Protein AF-A0A2E2B0X5-F1 (afdb_monomer)

Solvent-accessible surface area (backbone atoms only — not comparable to full-atom values): 6897 Å² total; per-residue (Å²): 134,86,51,68,69,58,53,52,48,48,40,35,38,74,40,63,69,38,88,65,91,70,84,70,91,40,67,89,78,66,58,80,95,70,54,74,64,35,53,49,54,32,50,53,52,49,52,53,55,52,51,63,68,53,45,60,62,56,49,50,54,47,59,76,74,38,54,71,58,59,53,27,50,52,31,57,57,45,64,73,58,79,62,97,44,72,65,61,39,52,52,44,48,53,50,27,52,53,52,31,51,74,63,73,24,64,70,50,33,54,51,40,27,61,76,70,72,102

Structure (mmCIF, N/CA/C/O backbone):
data_AF-A0A2E2B0X5-F1
#
_entry.id   AF-A0A2E2B0X5-F1
#
loop_
_atom_site.group_PDB
_atom_site.id
_atom_site.type_symbol
_atom_site.label_atom_id
_atom_site.label_alt_id
_atom_site.label_comp_id
_atom_site.label_asym_id
_atom_site.label_entity_id
_atom_site.label_seq_id
_atom_site.pdbx_PDB_ins_code
_atom_site.Cartn_x
_atom_site.Cartn_y
_atom_site.Cartn_z
_atom_site.occupancy
_atom_site.B_iso_or_equiv
_atom_site.auth_seq_id
_atom_site.auth_comp_id
_atom_site.auth_asym_id
_atom_site.auth_atom_id
_atom_site.pdbx_PDB_model_num
ATOM 1 N N . MET A 1 1 ? -10.536 -10.521 -9.326 1.00 47.81 1 MET A N 1
ATOM 2 C CA . MET A 1 1 ? -9.166 -10.517 -8.763 1.00 47.81 1 MET A CA 1
ATOM 3 C C . MET A 1 1 ? -8.210 -9.845 -9.736 1.00 47.81 1 MET A C 1
ATOM 5 O O . MET A 1 1 ? -8.231 -10.188 -10.911 1.00 47.81 1 MET A O 1
ATOM 9 N N . LYS A 1 2 ? -7.386 -8.888 -9.288 1.00 60.44 2 LYS A N 1
ATOM 10 C CA . LYS A 1 2 ? -6.256 -8.416 -10.104 1.00 60.44 2 LYS A CA 1
ATOM 11 C C . LYS A 1 2 ? -5.161 -9.474 -10.026 1.00 60.44 2 LYS A C 1
ATOM 13 O O . LYS A 1 2 ? -4.678 -9.763 -8.939 1.00 60.44 2 LYS A O 1
ATOM 18 N N . THR A 1 3 ? -4.790 -10.066 -11.155 1.00 83.19 3 THR A N 1
ATOM 19 C CA . THR A 1 3 ? -3.675 -11.019 -11.208 1.00 83.19 3 THR A CA 1
ATOM 20 C C . THR A 1 3 ? -2.384 -10.315 -10.790 1.00 83.19 3 THR A C 1
ATOM 22 O O . THR A 1 3 ? -2.177 -9.161 -11.168 1.00 83.19 3 THR A O 1
ATOM 25 N N . ILE A 1 4 ? -1.497 -11.006 -10.068 1.00 87.81 4 ILE A N 1
ATOM 26 C CA . ILE A 1 4 ? -0.174 -10.500 -9.649 1.00 87.81 4 ILE A CA 1
ATOM 27 C C . ILE A 1 4 ? 0.546 -9.795 -10.814 1.00 87.81 4 ILE A C 1
ATOM 29 O O . ILE A 1 4 ? 0.998 -8.660 -10.681 1.00 87.81 4 ILE A O 1
ATOM 33 N N . ASN A 1 5 ? 0.521 -10.397 -12.006 1.00 90.12 5 ASN A N 1
ATOM 34 C CA . ASN A 1 5 ? 1.108 -9.828 -13.223 1.00 90.12 5 ASN A CA 1
ATOM 35 C C . ASN A 1 5 ? 0.559 -8.442 -13.596 1.00 90.12 5 ASN A C 1
ATOM 37 O O . ASN A 1 5 ? 1.313 -7.596 -14.074 1.00 90.12 5 ASN A O 1
ATOM 41 N N . ALA A 1 6 ? -0.735 -8.187 -13.390 1.00 91.50 6 ALA A N 1
ATOM 42 C CA . ALA A 1 6 ? -1.348 -6.894 -13.686 1.00 91.50 6 ALA A CA 1
ATOM 43 C C . ALA A 1 6 ? -0.897 -5.815 -12.691 1.00 91.50 6 ALA A C 1
ATOM 45 O O . ALA A 1 6 ? -0.678 -4.671 -13.088 1.00 91.50 6 ALA A O 1
ATOM 46 N N . ILE A 1 7 ? -0.726 -6.183 -11.416 1.00 93.12 7 ILE A N 1
ATOM 47 C CA . ILE A 1 7 ? -0.221 -5.289 -10.367 1.00 93.12 7 ILE A CA 1
ATOM 48 C C . ILE A 1 7 ? 1.237 -4.930 -10.650 1.00 93.12 7 ILE A C 1
ATOM 50 O O . ILE A 1 7 ? 1.558 -3.750 -10.769 1.00 93.12 7 ILE A O 1
ATOM 54 N N . ILE A 1 8 ? 2.095 -5.934 -10.849 1.00 94.38 8 ILE A N 1
ATOM 55 C CA . ILE A 1 8 ? 3.522 -5.718 -11.116 1.00 94.38 8 ILE A CA 1
ATOM 56 C C . ILE A 1 8 ? 3.708 -4.917 -12.413 1.00 94.38 8 ILE A C 1
ATOM 58 O O . ILE A 1 8 ? 4.471 -3.956 -12.440 1.00 94.38 8 ILE A O 1
ATOM 62 N N . SER A 1 9 ? 2.945 -5.224 -13.470 1.00 95.19 9 SER A N 1
ATOM 63 C CA . SER A 1 9 ? 2.995 -4.449 -14.722 1.00 95.19 9 SER A CA 1
ATOM 64 C C . SER A 1 9 ? 2.571 -2.993 -14.532 1.00 95.19 9 SER A C 1
ATOM 66 O O . SER A 1 9 ? 3.090 -2.109 -15.209 1.00 95.19 9 SER A O 1
ATOM 68 N N . LYS A 1 10 ? 1.613 -2.722 -13.638 1.00 95.81 10 LYS A N 1
ATOM 69 C CA . LYS A 1 10 ? 1.198 -1.355 -13.318 1.00 95.81 10 LYS A CA 1
ATOM 70 C C . LYS A 1 10 ? 2.309 -0.612 -12.572 1.00 95.81 10 LYS A C 1
ATOM 72 O O . LYS A 1 10 ? 2.622 0.511 -12.952 1.00 95.81 10 LYS A O 1
ATOM 77 N N . ILE A 1 11 ? 2.926 -1.247 -11.577 1.00 96.56 11 ILE A N 1
ATOM 78 C CA . ILE A 1 11 ? 4.031 -0.666 -10.800 1.00 96.56 11 ILE A CA 1
ATOM 79 C C . ILE A 1 11 ? 5.218 -0.349 -11.712 1.00 96.56 11 ILE A C 1
ATOM 81 O O . ILE A 1 11 ? 5.703 0.777 -11.704 1.00 96.56 11 ILE A O 1
ATOM 85 N N . ALA A 1 12 ? 5.620 -1.292 -12.568 1.00 96.38 12 ALA A N 1
ATOM 86 C CA . ALA A 1 12 ? 6.711 -1.089 -13.519 1.00 96.38 12 ALA A CA 1
ATOM 87 C C . ALA A 1 12 ? 6.457 0.102 -14.460 1.00 96.38 12 ALA A C 1
ATOM 89 O O . ALA A 1 12 ? 7.360 0.894 -14.715 1.00 96.38 12 ALA A O 1
ATOM 90 N N . LYS A 1 13 ? 5.213 0.282 -14.923 1.00 96.56 13 LYS A N 1
ATOM 91 C CA . LYS A 1 13 ? 4.832 1.441 -15.743 1.00 96.56 13 LYS A CA 1
ATOM 92 C C . LYS A 1 13 ? 4.896 2.761 -14.982 1.00 96.56 13 LYS A C 1
ATOM 94 O O . LYS A 1 13 ? 5.298 3.763 -15.562 1.00 96.56 13 LYS A O 1
ATOM 99 N N . GLN A 1 14 ? 4.433 2.774 -13.734 1.00 96.69 14 GLN A N 1
ATOM 100 C CA . GLN A 1 14 ? 4.286 3.999 -12.947 1.00 96.69 14 GLN A CA 1
ATOM 101 C C . GLN A 1 14 ? 5.601 4.479 -12.337 1.00 96.69 14 GLN A C 1
ATOM 103 O O . GLN A 1 14 ? 5.845 5.678 -12.347 1.00 96.69 14 GLN A O 1
ATOM 108 N N . HIS A 1 15 ? 6.412 3.557 -11.816 1.00 97.12 15 HIS A N 1
ATOM 109 C CA . HIS A 1 15 ? 7.607 3.884 -11.036 1.00 97.12 15 HIS A CA 1
ATOM 110 C C . HIS A 1 15 ? 8.908 3.691 -11.812 1.00 97.12 15 HIS A C 1
ATOM 112 O O . HIS A 1 15 ? 9.869 4.386 -11.535 1.00 97.12 15 HIS A O 1
ATOM 118 N N . LEU A 1 16 ? 8.951 2.761 -12.774 1.00 96.31 16 LEU A N 1
ATOM 119 C CA . LEU A 1 16 ? 10.174 2.440 -13.528 1.00 96.31 16 LEU A CA 1
ATOM 120 C C . LEU A 1 16 ? 10.101 2.901 -14.992 1.00 96.31 16 LEU A C 1
ATOM 122 O O . LEU A 1 16 ? 11.034 2.684 -15.758 1.00 96.31 16 LEU A O 1
ATOM 126 N N . HIS A 1 17 ? 8.966 3.468 -15.415 1.00 94.25 17 HIS A N 1
ATOM 127 C CA . HIS A 1 17 ? 8.684 3.858 -16.802 1.00 94.25 17 HIS A CA 1
ATOM 128 C C . HIS A 1 17 ? 8.823 2.715 -17.835 1.00 94.25 17 HIS A C 1
ATOM 130 O O . HIS A 1 17 ? 8.973 2.948 -19.036 1.00 94.25 17 HIS A O 1
ATOM 136 N N . ILE A 1 18 ? 8.692 1.458 -17.392 1.00 95.62 18 ILE A N 1
ATOM 137 C CA . ILE A 1 18 ? 8.782 0.264 -18.241 1.00 95.62 18 ILE A CA 1
ATOM 138 C C . ILE A 1 18 ? 7.383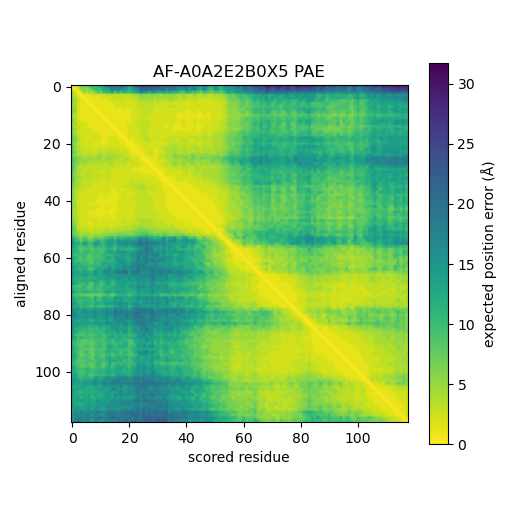 -0.115 -18.736 1.00 95.62 18 ILE A C 1
ATOM 140 O O . ILE A 1 18 ? 6.516 -0.535 -17.969 1.00 95.62 18 ILE A O 1
ATOM 144 N N . GLN A 1 19 ? 7.142 -0.003 -20.047 1.00 92.69 19 GLN A N 1
ATOM 145 C CA . GLN A 1 19 ? 5.823 -0.296 -20.627 1.00 92.69 19 GLN A CA 1
ATOM 146 C C . GLN A 1 19 ? 5.419 -1.772 -20.542 1.00 92.69 19 GLN A C 1
ATOM 148 O O . GLN A 1 19 ? 4.224 -2.084 -20.490 1.00 92.69 19 GLN A O 1
ATOM 153 N N . THR A 1 20 ? 6.379 -2.692 -20.585 1.00 93.75 20 THR A N 1
ATOM 154 C CA . THR A 1 20 ? 6.109 -4.127 -20.555 1.00 93.75 20 THR A CA 1
ATOM 155 C C . THR A 1 20 ? 7.257 -4.881 -19.907 1.00 93.75 20 THR A C 1
ATOM 157 O O . THR A 1 20 ? 8.412 -4.570 -20.148 1.00 93.75 20 THR A O 1
ATOM 160 N N . LEU A 1 21 ? 6.922 -5.897 -19.114 1.00 93.81 21 LEU A N 1
ATOM 161 C CA . LEU A 1 21 ? 7.886 -6.818 -18.506 1.00 93.81 21 LEU A CA 1
ATOM 162 C C . LEU A 1 21 ? 8.099 -8.083 -19.354 1.00 93.81 21 LEU A C 1
ATOM 164 O O . LEU A 1 21 ? 8.696 -9.052 -18.896 1.00 93.81 21 LEU A O 1
ATOM 168 N N . LYS A 1 22 ? 7.561 -8.115 -20.579 1.00 94.12 22 LYS A N 1
ATOM 169 C CA . LYS A 1 22 ? 7.808 -9.203 -21.528 1.00 94.12 22 LYS A CA 1
ATOM 170 C C . LYS A 1 22 ? 9.123 -8.948 -22.257 1.00 94.12 22 LYS A C 1
ATOM 172 O O . LYS A 1 22 ? 9.278 -7.877 -22.832 1.00 94.12 22 LYS A O 1
ATOM 177 N N . THR A 1 23 ? 9.989 -9.955 -22.324 1.00 94.12 23 THR A N 1
ATOM 178 C CA . THR A 1 23 ? 11.236 -9.901 -23.100 1.00 94.12 23 THR A CA 1
ATOM 179 C C . THR A 1 23 ? 10.957 -9.755 -24.595 1.00 94.12 23 THR A C 1
ATOM 181 O O . THR A 1 23 ? 10.143 -10.490 -25.163 1.00 94.12 23 THR A O 1
ATOM 184 N N . ARG A 1 24 ? 11.655 -8.828 -25.250 1.00 94.94 24 ARG A N 1
ATOM 185 C CA . ARG A 1 24 ? 11.499 -8.490 -26.674 1.00 94.94 24 ARG A CA 1
ATOM 186 C C . ARG A 1 24 ? 12.718 -8.866 -27.516 1.00 94.94 24 ARG A C 1
ATOM 188 O O . ARG A 1 24 ? 12.664 -8.697 -28.733 1.00 94.94 24 ARG A O 1
ATOM 195 N N . LYS A 1 25 ? 13.761 -9.415 -26.886 1.00 94.19 25 LYS A N 1
ATOM 196 C CA . LYS A 1 25 ? 15.037 -9.832 -27.484 1.00 94.19 25 LYS A CA 1
ATOM 197 C C . LYS A 1 25 ? 15.718 -8.693 -28.246 1.00 94.19 25 LYS A C 1
ATOM 199 O O . LYS A 1 25 ? 16.237 -8.898 -29.342 1.00 94.19 25 LYS A O 1
ATOM 204 N N . ARG A 1 26 ? 15.652 -7.480 -27.698 1.00 93.06 26 ARG A N 1
ATOM 205 C CA . ARG A 1 26 ? 16.304 -6.291 -28.255 1.00 93.06 26 ARG A CA 1
ATOM 206 C C . ARG A 1 26 ? 16.821 -5.435 -27.120 1.00 93.06 26 ARG A C 1
ATOM 208 O O . ARG A 1 26 ? 16.022 -4.966 -26.316 1.00 93.06 26 ARG A O 1
ATOM 215 N N . ASP A 1 27 ? 18.122 -5.170 -27.123 1.00 89.25 27 ASP A N 1
ATOM 216 C CA . ASP A 1 27 ? 18.779 -4.523 -25.991 1.00 89.25 27 ASP A CA 1
ATOM 217 C C . ASP A 1 27 ? 18.122 -3.189 -25.611 1.00 89.25 27 ASP A C 1
ATOM 219 O O . ASP A 1 27 ? 17.757 -2.977 -24.461 1.00 89.25 27 ASP A O 1
ATOM 223 N N . CYS A 1 28 ? 17.844 -2.330 -26.595 1.00 90.38 28 CYS A N 1
ATOM 224 C CA . CYS A 1 28 ? 17.204 -1.029 -26.373 1.00 90.38 28 CYS A CA 1
ATOM 225 C C . CYS A 1 28 ? 15.761 -1.090 -25.836 1.00 90.38 28 CYS A C 1
ATOM 227 O O . CYS A 1 28 ? 15.191 -0.053 -25.506 1.00 90.38 28 CYS A O 1
ATOM 229 N N . LEU A 1 29 ? 15.144 -2.273 -25.803 1.00 90.00 29 LEU A N 1
ATOM 230 C CA . LEU A 1 29 ? 13.786 -2.487 -25.301 1.00 90.00 29 LEU A CA 1
ATOM 231 C C . LEU A 1 29 ? 13.736 -3.326 -24.026 1.00 90.00 29 LEU A C 1
ATOM 233 O O . LEU A 1 29 ? 12.696 -3.318 -23.375 1.00 90.00 29 LEU A O 1
ATOM 237 N N . ASP A 1 30 ? 14.797 -4.077 -23.733 1.00 92.19 30 ASP A N 1
ATOM 238 C CA . ASP A 1 30 ? 14.872 -4.995 -22.595 1.00 92.19 30 ASP A CA 1
ATOM 239 C C . ASP A 1 30 ? 15.806 -4.481 -21.486 1.00 92.19 30 ASP A C 1
ATOM 241 O O . ASP A 1 30 ? 15.663 -4.891 -20.335 1.00 92.19 30 ASP A O 1
ATOM 245 N N . PHE A 1 31 ? 16.724 -3.559 -21.798 1.00 93.06 31 PHE A N 1
ATOM 246 C CA . PHE A 1 31 ? 17.568 -2.885 -20.814 1.00 93.06 31 PHE A CA 1
ATOM 247 C C . PHE A 1 31 ? 17.084 -1.456 -20.578 1.00 93.06 31 PHE A C 1
ATOM 249 O O . PHE A 1 31 ? 16.893 -0.675 -21.511 1.00 93.06 31 PHE A O 1
ATOM 256 N N . HIS A 1 32 ? 16.913 -1.110 -19.305 1.00 92.31 32 HIS A N 1
ATOM 257 C CA . HIS A 1 32 ? 16.453 0.200 -18.862 1.00 92.31 32 HIS A CA 1
ATOM 258 C C . HIS A 1 32 ? 17.441 0.773 -17.848 1.00 92.31 32 HIS A C 1
ATOM 260 O O . HIS A 1 32 ? 17.802 0.101 -16.883 1.00 92.31 32 HIS A O 1
ATOM 266 N N . ASN A 1 33 ? 17.845 2.027 -18.051 1.00 95.50 33 ASN A N 1
ATOM 267 C CA . ASN A 1 33 ? 18.541 2.795 -17.026 1.00 95.50 33 ASN A CA 1
ATOM 268 C C . ASN A 1 33 ? 17.487 3.383 -16.094 1.00 95.50 33 ASN A C 1
ATOM 270 O O . ASN A 1 33 ? 16.662 4.182 -16.531 1.00 95.50 33 ASN A O 1
ATOM 274 N N . VAL A 1 34 ? 17.517 2.961 -14.836 1.00 95.56 34 VAL A N 1
ATOM 275 C CA . VAL A 1 34 ? 16.544 3.348 -13.815 1.00 95.56 34 VAL A CA 1
ATOM 276 C C . VAL A 1 34 ? 17.305 3.925 -12.635 1.00 95.56 34 VAL A C 1
ATOM 278 O O . VAL A 1 34 ? 18.360 3.409 -12.256 1.00 95.56 34 VAL A O 1
ATOM 281 N N . ALA A 1 35 ? 16.789 5.000 -12.058 1.00 97.00 35 ALA A N 1
ATOM 282 C CA . ALA A 1 35 ? 17.402 5.580 -10.885 1.00 97.00 35 ALA A CA 1
ATOM 283 C C . ALA A 1 35 ? 17.157 4.719 -9.637 1.00 97.00 35 ALA A C 1
ATOM 285 O O . ALA A 1 35 ? 16.125 4.070 -9.480 1.00 97.00 35 ALA A O 1
ATOM 286 N N . VAL A 1 36 ? 18.097 4.740 -8.691 1.00 96.50 36 VAL A N 1
ATOM 287 C CA . VAL A 1 36 ? 17.994 3.925 -7.466 1.00 96.50 36 VAL A CA 1
ATOM 288 C C . VAL A 1 36 ? 16.774 4.281 -6.606 1.00 96.50 36 VAL A C 1
ATOM 290 O O . VAL A 1 36 ? 16.225 3.407 -5.940 1.00 96.50 36 VAL A O 1
ATOM 293 N N . TRP A 1 37 ? 16.313 5.535 -6.646 1.00 96.81 37 TRP A N 1
ATOM 294 C CA . TRP A 1 37 ? 15.102 5.963 -5.939 1.00 96.81 37 TRP A CA 1
ATOM 295 C C . TRP A 1 37 ? 13.822 5.440 -6.601 1.00 96.81 37 TRP A C 1
ATOM 297 O O . TRP A 1 37 ? 12.928 4.995 -5.894 1.00 96.81 37 TRP A O 1
ATOM 307 N N . GLU A 1 38 ? 13.759 5.383 -7.936 1.00 96.88 38 GLU A N 1
ATOM 308 C CA . GLU A 1 38 ? 12.635 4.781 -8.673 1.00 96.88 38 GLU A CA 1
ATOM 309 C C . GLU A 1 38 ? 12.488 3.289 -8.346 1.00 96.88 38 GLU A C 1
ATOM 311 O O . GLU A 1 38 ? 11.377 2.780 -8.178 1.00 96.88 38 GLU A O 1
ATOM 316 N N . VAL A 1 39 ? 13.618 2.586 -8.199 1.00 96.88 39 VAL A N 1
ATOM 317 C CA . VAL A 1 39 ? 13.637 1.195 -7.725 1.00 96.88 39 VAL A CA 1
ATOM 318 C C . VAL A 1 39 ? 13.087 1.104 -6.301 1.00 96.88 39 VAL A C 1
ATOM 320 O O . VAL A 1 39 ? 12.255 0.238 -6.034 1.00 96.88 39 VAL A O 1
ATOM 323 N N . GLY A 1 40 ? 13.508 2.001 -5.405 1.00 96.94 40 GLY A N 1
ATOM 324 C CA . GLY A 1 40 ? 12.975 2.089 -4.043 1.00 96.94 40 GLY A CA 1
ATOM 325 C C . GLY A 1 40 ? 11.454 2.263 -4.021 1.00 96.94 40 GLY A C 1
ATOM 326 O O . GLY A 1 40 ? 10.753 1.456 -3.408 1.00 96.94 40 GLY A O 1
ATOM 327 N N . ASP A 1 41 ? 10.941 3.240 -4.769 1.00 96.12 41 ASP A N 1
ATOM 328 C CA . ASP A 1 41 ? 9.508 3.533 -4.861 1.00 96.12 41 ASP A CA 1
ATOM 329 C C . ASP A 1 41 ? 8.715 2.349 -5.437 1.00 96.12 41 ASP A C 1
ATOM 331 O O . ASP A 1 41 ? 7.636 2.006 -4.946 1.00 96.12 41 ASP A O 1
ATOM 335 N N . ALA A 1 42 ? 9.248 1.684 -6.468 1.00 96.94 42 ALA A N 1
ATOM 336 C CA . ALA A 1 42 ? 8.617 0.510 -7.062 1.00 96.94 42 ALA A CA 1
ATOM 337 C C . ALA A 1 42 ? 8.550 -0.673 -6.086 1.00 96.94 42 ALA A C 1
ATOM 339 O O . ALA A 1 42 ? 7.533 -1.372 -6.036 1.00 96.94 42 ALA A O 1
ATOM 340 N N . LEU A 1 43 ? 9.614 -0.903 -5.310 1.00 96.69 43 LEU A N 1
ATOM 341 C CA . LEU A 1 43 ? 9.661 -1.958 -4.298 1.00 96.69 43 LEU A CA 1
ATOM 342 C C . LEU A 1 43 ? 8.693 -1.672 -3.147 1.00 96.69 43 LEU A C 1
ATOM 344 O O . LEU A 1 43 ? 7.952 -2.569 -2.741 1.00 96.69 43 LEU A O 1
ATOM 348 N N . GLU A 1 44 ? 8.629 -0.428 -2.671 1.00 94.06 44 GLU A N 1
ATOM 349 C CA . GLU A 1 44 ? 7.660 -0.023 -1.652 1.00 94.06 44 GLU A CA 1
ATOM 350 C C . GLU A 1 44 ? 6.219 -0.203 -2.157 1.00 94.06 44 GLU A C 1
ATOM 352 O O . GLU A 1 44 ? 5.371 -0.777 -1.465 1.00 94.06 44 GLU A O 1
ATOM 357 N N . ALA A 1 45 ? 5.937 0.218 -3.394 1.00 93.75 45 ALA A N 1
ATOM 358 C CA . ALA A 1 45 ? 4.631 0.033 -4.018 1.00 93.75 45 ALA A CA 1
ATOM 359 C C . ALA A 1 45 ? 4.264 -1.453 -4.167 1.00 93.75 45 ALA A C 1
ATOM 361 O O . ALA A 1 45 ? 3.113 -1.830 -3.924 1.00 93.75 45 ALA A O 1
ATOM 362 N N . ALA A 1 46 ? 5.226 -2.308 -4.528 1.00 93.75 46 ALA A N 1
ATOM 363 C CA . ALA A 1 46 ? 5.025 -3.751 -4.636 1.00 93.75 46 ALA A CA 1
ATOM 364 C C . ALA A 1 46 ? 4.722 -4.389 -3.278 1.00 93.75 46 ALA A C 1
ATOM 366 O O . ALA A 1 46 ? 3.770 -5.166 -3.174 1.00 93.75 46 ALA A O 1
ATOM 367 N N . TYR A 1 47 ? 5.467 -4.015 -2.237 1.00 91.25 47 TYR A N 1
ATOM 368 C CA . TYR A 1 47 ? 5.241 -4.492 -0.876 1.00 91.25 47 TYR A CA 1
ATOM 369 C C . TYR A 1 47 ? 3.841 -4.118 -0.374 1.00 91.25 47 TYR A C 1
ATOM 371 O O . TYR A 1 47 ? 3.078 -4.989 0.046 1.00 91.25 47 TYR A O 1
ATOM 379 N N . ARG A 1 48 ? 3.445 -2.846 -0.517 1.00 87.88 48 ARG A N 1
ATOM 380 C CA . ARG A 1 48 ? 2.104 -2.371 -0.133 1.00 87.88 48 ARG A CA 1
ATOM 381 C C . ARG A 1 48 ? 0.989 -3.059 -0.920 1.00 87.88 48 ARG A C 1
ATOM 383 O O . ARG A 1 48 ? -0.039 -3.417 -0.349 1.00 87.88 48 ARG A O 1
ATOM 390 N N . ALA A 1 49 ? 1.177 -3.269 -2.223 1.00 88.56 49 ALA A N 1
ATOM 391 C CA . ALA A 1 49 ? 0.200 -3.985 -3.041 1.00 88.56 49 ALA A CA 1
ATOM 392 C C . ALA A 1 49 ? 0.073 -5.464 -2.633 1.00 88.56 49 ALA A C 1
ATOM 394 O O . ALA A 1 49 ? -1.031 -6.007 -2.650 1.00 88.56 49 ALA A O 1
ATOM 395 N N . GLY A 1 50 ? 1.184 -6.093 -2.236 1.00 86.25 50 GLY A N 1
ATOM 396 C CA . GLY A 1 50 ? 1.204 -7.435 -1.658 1.00 86.25 50 GLY A CA 1
ATOM 397 C C . GLY A 1 50 ? 0.433 -7.502 -0.341 1.00 86.25 50 GLY A C 1
ATOM 398 O O . GLY A 1 50 ? -0.463 -8.334 -0.207 1.00 86.25 50 GLY A O 1
ATOM 399 N N . GLN A 1 51 ? 0.692 -6.579 0.588 1.00 81.81 51 GLN A N 1
ATOM 400 C CA . GLN A 1 51 ? -0.055 -6.491 1.847 1.00 81.81 51 GLN A CA 1
ATOM 401 C C . GLN A 1 51 ? -1.562 -6.359 1.604 1.00 81.81 51 GLN A C 1
ATOM 403 O O . GLN A 1 51 ? -2.332 -7.164 2.124 1.00 81.81 51 GLN A O 1
ATOM 408 N N . ALA A 1 52 ? -1.969 -5.422 0.739 1.00 77.75 52 ALA A N 1
ATOM 409 C CA . ALA A 1 52 ? -3.369 -5.190 0.383 1.00 77.75 52 ALA A CA 1
ATOM 410 C C . ALA A 1 52 ? -4.058 -6.400 -0.265 1.00 77.75 52 ALA A C 1
ATOM 412 O O . ALA A 1 52 ? -5.281 -6.499 -0.240 1.00 77.75 52 ALA A O 1
ATOM 413 N N . SER A 1 53 ? -3.297 -7.322 -0.860 1.00 76.75 53 SER A N 1
ATOM 414 C CA . SER A 1 53 ? -3.852 -8.563 -1.408 1.00 76.75 53 SER A CA 1
ATOM 415 C C . SER A 1 53 ? -4.134 -9.626 -0.341 1.00 76.75 53 SER A C 1
ATOM 417 O O . SER A 1 53 ? -5.017 -10.452 -0.549 1.00 76.75 53 SER A O 1
ATOM 419 N N . ASN A 1 54 ? -3.437 -9.574 0.801 1.00 71.62 54 ASN A N 1
ATOM 420 C CA . ASN A 1 54 ? -3.604 -10.500 1.926 1.00 71.62 54 ASN A CA 1
ATOM 421 C C . ASN A 1 54 ? -4.614 -9.984 2.975 1.00 71.62 54 ASN A C 1
ATOM 423 O O . ASN A 1 54 ? -5.207 -10.751 3.729 1.00 71.62 54 ASN A O 1
ATOM 427 N N . THR A 1 55 ? -4.846 -8.669 3.012 1.00 69.31 55 THR A N 1
ATOM 428 C CA . THR A 1 55 ? -5.763 -8.015 3.963 1.00 69.31 55 THR A CA 1
ATOM 429 C C . THR A 1 55 ? -7.206 -8.509 3.908 1.00 69.31 55 THR A C 1
ATOM 431 O O . THR A 1 55 ? -7.777 -8.680 4.981 1.00 69.31 55 THR A O 1
ATOM 434 N N . PRO A 1 56 ? -7.813 -8.768 2.730 1.00 68.62 56 PRO A N 1
ATOM 435 C CA . PRO A 1 56 ? -9.197 -9.222 2.665 1.00 68.62 56 PRO A CA 1
ATOM 436 C C . PRO A 1 56 ? -9.419 -10.503 3.468 1.00 68.62 56 PRO A C 1
ATOM 438 O O . PRO A 1 56 ? -10.382 -10.579 4.212 1.00 68.62 56 PRO A O 1
ATOM 441 N N . GLN A 1 57 ? -8.480 -11.450 3.403 1.00 74.75 57 GLN A N 1
ATOM 442 C CA . GLN A 1 57 ? -8.589 -12.735 4.092 1.00 74.75 57 GLN A CA 1
ATOM 443 C C . GLN A 1 57 ? -8.422 -12.592 5.612 1.00 74.75 57 GLN A C 1
ATOM 445 O O . GLN A 1 57 ? -9.139 -13.221 6.388 1.00 74.75 57 GLN A O 1
ATOM 450 N N . MET A 1 58 ? -7.504 -11.727 6.054 1.00 78.94 58 MET A N 1
ATOM 451 C CA . MET A 1 58 ? -7.324 -11.430 7.477 1.00 78.94 58 MET A CA 1
ATOM 452 C C . MET A 1 58 ? -8.530 -10.682 8.056 1.00 78.94 58 MET A C 1
ATOM 454 O O . MET A 1 58 ? -8.974 -11.010 9.150 1.00 78.94 58 MET A O 1
ATOM 458 N N . ILE A 1 59 ? -9.078 -9.701 7.334 1.00 79.50 59 ILE A N 1
ATOM 459 C CA . ILE A 1 59 ? -10.248 -8.942 7.789 1.00 79.50 59 ILE A CA 1
ATOM 460 C C . ILE A 1 59 ? -11.509 -9.797 7.776 1.00 79.50 59 ILE A C 1
ATOM 462 O O . ILE A 1 59 ? -12.260 -9.739 8.737 1.00 79.50 59 ILE A O 1
ATOM 466 N N . GLU A 1 60 ? -11.710 -10.621 6.750 1.00 79.06 60 GLU A N 1
ATOM 467 C CA . GLU A 1 60 ? -12.787 -11.614 6.716 1.00 79.06 60 GLU A CA 1
ATOM 468 C C . GLU A 1 60 ? -12.700 -12.535 7.936 1.00 79.06 60 GLU A C 1
ATOM 470 O O . GLU A 1 60 ? -13.646 -12.618 8.709 1.00 79.06 60 GLU A O 1
ATOM 475 N N . THR A 1 61 ? -11.513 -13.081 8.224 1.00 83.00 61 THR A N 1
ATOM 476 C CA . THR A 1 61 ? -11.292 -13.895 9.432 1.00 83.00 61 THR A CA 1
ATOM 477 C C . THR A 1 61 ? -11.606 -13.118 10.718 1.00 83.00 61 THR A C 1
ATOM 479 O O . THR A 1 61 ? -12.176 -13.675 11.653 1.00 83.00 61 THR A O 1
ATOM 482 N N . ILE A 1 62 ? -11.240 -11.837 10.803 1.00 83.00 62 ILE A N 1
ATOM 483 C CA . ILE A 1 62 ? -11.537 -10.989 11.967 1.00 83.00 62 ILE A CA 1
ATOM 484 C C . ILE A 1 62 ? -13.048 -10.775 12.108 1.00 83.00 62 ILE A C 1
ATOM 486 O O . ILE A 1 62 ? -13.572 -10.929 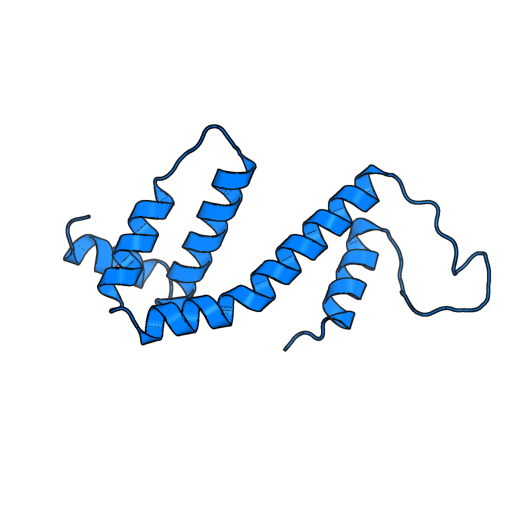13.206 1.00 83.00 62 ILE A O 1
ATOM 490 N N . CYS A 1 63 ? -13.745 -10.449 11.021 1.00 78.69 63 CYS A N 1
ATOM 491 C CA . CYS A 1 63 ? -15.189 -10.226 11.003 1.00 78.69 63 CYS A CA 1
ATOM 492 C C . CYS A 1 63 ? -15.993 -11.510 11.259 1.00 78.69 63 CYS A C 1
ATOM 494 O O . CYS A 1 63 ? -17.055 -11.435 11.866 1.00 78.69 63 CYS A O 1
ATOM 496 N N . ASP A 1 64 ? -15.478 -12.673 10.862 1.00 84.81 64 ASP A N 1
ATOM 497 C CA . ASP A 1 64 ? -16.103 -13.971 11.137 1.00 84.81 64 ASP A CA 1
ATOM 498 C C . ASP A 1 64 ? -15.964 -14.386 12.610 1.00 84.81 64 ASP A C 1
ATOM 500 O O . ASP A 1 64 ? -16.806 -15.114 13.136 1.00 84.81 64 ASP A O 1
ATOM 504 N N . ASN A 1 65 ? -14.904 -13.933 13.290 1.00 88.06 65 ASN A N 1
ATOM 505 C CA . ASN A 1 65 ? -14.594 -14.334 14.668 1.00 88.06 65 ASN A CA 1
ATOM 506 C C . ASN A 1 65 ? -14.910 -13.265 15.728 1.00 88.06 65 ASN A C 1
ATOM 508 O O . ASN A 1 65 ? -14.905 -13.580 16.919 1.00 88.06 65 ASN A O 1
ATOM 512 N N . LEU A 1 66 ? -15.168 -12.015 15.339 1.00 87.44 66 LEU A N 1
ATOM 513 C CA . LEU A 1 66 ? -15.474 -10.906 16.247 1.00 87.44 66 LEU A CA 1
ATOM 514 C C . LEU A 1 66 ? -16.805 -10.248 15.884 1.00 87.44 66 LEU A C 1
ATOM 516 O O . LEU A 1 66 ? -17.172 -10.153 14.717 1.00 87.44 66 LEU A O 1
ATOM 520 N N . SER A 1 67 ? -17.512 -9.720 16.888 1.00 87.75 67 SER A N 1
ATOM 521 C CA . SER A 1 67 ? -18.703 -8.910 16.626 1.00 87.75 67 SER A CA 1
ATOM 522 C C . SER A 1 67 ? -18.334 -7.596 15.914 1.00 87.75 67 SER A C 1
ATOM 524 O O . SER A 1 67 ? -17.23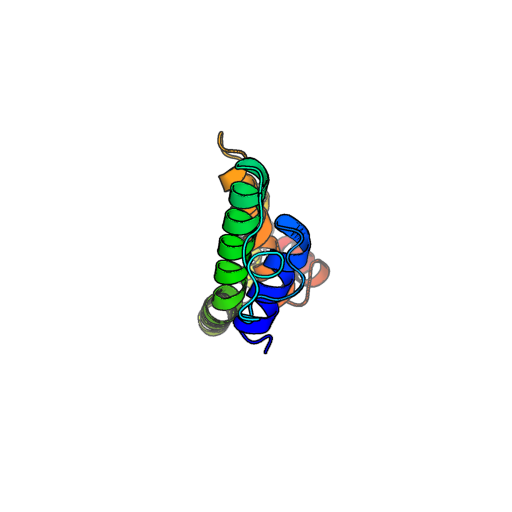7 -7.066 16.133 1.00 87.75 67 SER A O 1
ATOM 526 N N . PRO A 1 68 ? -19.252 -7.012 15.118 1.00 83.19 68 PRO A N 1
ATOM 527 C CA . PRO A 1 68 ? -19.045 -5.703 14.493 1.00 83.19 68 PRO A CA 1
ATOM 528 C C . PRO A 1 68 ? -18.625 -4.621 15.498 1.00 83.19 68 PRO A C 1
ATOM 530 O O . PRO A 1 68 ? -17.754 -3.804 15.203 1.00 83.19 68 PRO A O 1
ATOM 533 N N . ASP A 1 69 ? -19.172 -4.681 16.713 1.00 87.25 69 ASP A N 1
ATOM 534 C CA . ASP A 1 69 ? -18.864 -3.761 17.807 1.00 87.25 69 ASP A CA 1
ATOM 535 C C . ASP A 1 69 ? -17.403 -3.860 18.257 1.00 87.25 69 ASP A C 1
ATOM 537 O O . ASP A 1 69 ? -16.714 -2.848 18.405 1.00 87.25 69 ASP A O 1
ATOM 541 N N . ALA A 1 70 ? -16.894 -5.087 18.418 1.00 86.38 70 ALA A N 1
ATOM 542 C CA . ALA A 1 70 ? -15.503 -5.325 18.788 1.00 86.38 70 ALA A CA 1
ATOM 543 C C . ALA A 1 70 ? -14.541 -4.825 17.700 1.00 86.38 70 ALA A C 1
ATOM 545 O O . ALA A 1 70 ? -13.531 -4.188 18.007 1.00 86.38 70 ALA A O 1
ATOM 546 N N . VAL A 1 71 ? -14.872 -5.050 16.426 1.00 86.81 71 VAL A N 1
ATOM 547 C CA . VAL A 1 71 ? -14.079 -4.547 15.294 1.00 86.81 71 VAL A CA 1
ATOM 548 C C . VAL A 1 71 ? -14.111 -3.014 15.241 1.00 86.81 71 VAL A C 1
ATOM 550 O O . VAL A 1 71 ? -13.068 -2.387 15.043 1.00 86.81 71 VAL A O 1
ATOM 553 N N . GLY A 1 72 ? -15.271 -2.396 15.484 1.00 86.75 72 GLY A N 1
ATOM 554 C CA . GLY A 1 72 ? -15.420 -0.940 15.543 1.00 86.75 72 GLY A CA 1
ATOM 555 C C . GLY A 1 72 ? -14.609 -0.305 16.674 1.00 86.75 72 GLY A C 1
ATOM 556 O O . GLY A 1 72 ? -13.932 0.702 16.455 1.00 86.75 72 GLY A O 1
ATOM 557 N N . ALA A 1 73 ? -14.592 -0.933 17.852 1.00 87.38 73 ALA A N 1
ATOM 558 C CA . ALA A 1 73 ? -13.769 -0.506 18.981 1.00 87.38 73 ALA A CA 1
ATOM 559 C C . ALA A 1 73 ? -12.264 -0.604 18.678 1.00 87.38 73 ALA A C 1
ATOM 561 O O . ALA A 1 73 ? -11.507 0.318 18.990 1.00 87.38 73 ALA A O 1
ATOM 562 N N . ILE A 1 74 ? -11.820 -1.693 18.037 1.00 88.44 74 ILE A N 1
ATOM 563 C CA . ILE A 1 74 ? -10.423 -1.858 17.606 1.00 88.44 74 ILE A CA 1
ATOM 564 C C . ILE A 1 74 ? -10.045 -0.757 16.612 1.00 88.44 74 ILE A C 1
ATOM 566 O O . ILE A 1 74 ? -9.028 -0.089 16.802 1.00 88.44 74 ILE A O 1
ATOM 570 N N . ALA A 1 75 ? -10.873 -0.523 15.590 1.00 87.50 75 ALA A N 1
ATOM 571 C CA . ALA A 1 75 ? -10.630 0.514 14.591 1.00 87.50 75 ALA A CA 1
ATOM 5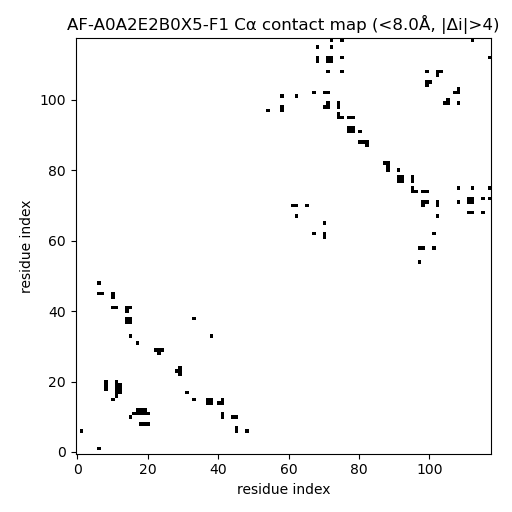72 C C . ALA A 1 75 ? -10.532 1.913 15.226 1.00 87.50 75 ALA A C 1
ATOM 574 O O . ALA A 1 75 ? -9.607 2.664 14.919 1.00 87.50 75 ALA A O 1
ATOM 575 N N . ALA A 1 76 ? -11.426 2.243 16.162 1.00 86.56 76 ALA A N 1
ATOM 576 C CA . ALA A 1 76 ? -11.393 3.515 16.884 1.00 86.56 76 ALA A CA 1
ATOM 577 C C . ALA A 1 76 ? -10.097 3.690 17.688 1.00 86.56 76 ALA A C 1
ATOM 579 O O . ALA A 1 76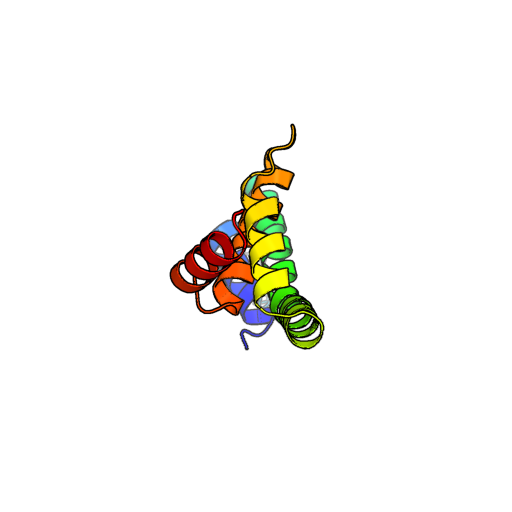 ? -9.468 4.749 17.663 1.00 86.56 76 ALA A O 1
ATOM 580 N N . ARG A 1 77 ? -9.659 2.624 18.362 1.00 87.56 77 ARG A N 1
ATOM 581 C CA . ARG A 1 77 ? -8.451 2.654 19.186 1.00 87.56 77 ARG A CA 1
ATOM 582 C C . ARG A 1 77 ? -7.191 2.806 18.343 1.00 87.56 77 ARG A C 1
ATOM 584 O O . ARG A 1 77 ? -6.314 3.577 18.717 1.00 87.56 77 ARG A O 1
ATOM 591 N N . LEU A 1 78 ? -7.124 2.121 17.201 1.00 87.62 78 LEU A N 1
ATOM 592 C CA . LEU A 1 78 ? -6.016 2.228 16.251 1.00 87.62 78 LEU A CA 1
ATOM 593 C C . LEU A 1 78 ? -5.951 3.609 15.585 1.00 87.62 78 LEU A C 1
ATOM 595 O O . LEU A 1 78 ? -4.852 4.131 15.411 1.00 87.62 78 LEU A O 1
ATOM 599 N N . HIS A 1 79 ? -7.096 4.240 15.297 1.00 80.44 79 HIS A N 1
ATOM 600 C CA . HIS A 1 79 ? -7.146 5.574 14.686 1.00 80.44 79 HIS A CA 1
ATOM 601 C C . HIS A 1 79 ? -6.401 6.642 15.502 1.00 80.44 79 HIS A C 1
ATOM 603 O O . HIS A 1 79 ? -5.766 7.525 14.930 1.00 80.44 79 HIS A O 1
ATOM 609 N N . ASN A 1 80 ? -6.444 6.535 16.832 1.00 79.31 80 ASN A N 1
ATOM 610 C CA . ASN A 1 80 ? -5.820 7.497 17.741 1.00 79.31 80 ASN A CA 1
ATOM 611 C C . ASN A 1 80 ? -4.362 7.165 18.088 1.00 79.31 80 ASN A C 1
ATOM 613 O O . ASN A 1 80 ? -3.738 7.892 18.862 1.00 79.31 80 ASN A O 1
ATOM 617 N N . THR A 1 81 ? -3.801 6.076 17.557 1.00 82.50 81 THR A N 1
ATOM 618 C CA . THR A 1 81 ? -2.401 5.740 17.830 1.00 82.50 81 THR A CA 1
ATOM 619 C C . THR A 1 81 ? -1.447 6.619 17.028 1.00 82.50 81 THR A C 1
ATOM 621 O O . THR A 1 81 ? -1.585 6.805 15.820 1.00 82.50 81 THR A O 1
ATOM 624 N N . GLN A 1 82 ? -0.445 7.153 17.722 1.00 84.62 82 GLN A N 1
ATOM 625 C CA . GLN A 1 82 ? 0.707 7.809 17.123 1.00 84.62 82 GLN A CA 1
ATOM 626 C C . GLN A 1 82 ? 1.970 7.237 17.752 1.00 84.62 82 GLN A C 1
ATOM 628 O O . GLN A 1 82 ? 2.066 7.061 18.966 1.00 84.62 82 GLN A O 1
ATOM 633 N N . THR A 1 83 ? 2.939 6.944 16.904 1.00 87.69 83 THR A N 1
ATOM 634 C CA . THR A 1 83 ? 4.265 6.461 17.268 1.00 87.69 83 THR A CA 1
ATOM 635 C C . THR A 1 83 ? 5.322 7.437 16.757 1.00 87.69 83 THR A C 1
ATOM 637 O O . THR A 1 83 ? 5.033 8.312 15.933 1.00 87.69 83 THR A O 1
ATOM 640 N N . ASN A 1 84 ? 6.565 7.258 17.206 1.00 89.62 84 ASN A N 1
ATOM 641 C CA . ASN A 1 84 ? 7.707 8.044 16.732 1.00 89.62 84 ASN A CA 1
ATOM 642 C C . ASN A 1 84 ? 8.105 7.715 15.279 1.00 89.62 84 ASN A C 1
ATOM 644 O O . ASN A 1 84 ? 8.945 8.411 14.713 1.00 89.62 84 ASN A O 1
ATOM 648 N N . ASP A 1 85 ? 7.522 6.673 14.677 1.00 87.62 85 ASP A N 1
ATOM 649 C CA . ASP A 1 85 ? 7.802 6.246 13.310 1.00 87.62 85 ASP A CA 1
ATOM 650 C C . ASP A 1 85 ? 6.622 6.590 12.383 1.00 87.62 85 ASP A C 1
ATOM 652 O O . ASP A 1 85 ? 5.509 6.067 12.497 1.00 87.62 85 ASP A O 1
ATOM 656 N N . GLY A 1 86 ? 6.872 7.486 11.425 1.00 84.25 86 GLY A N 1
ATOM 657 C CA . GLY A 1 86 ? 5.870 7.911 10.448 1.00 84.25 86 GLY A CA 1
ATOM 658 C C . GLY A 1 86 ? 5.394 6.793 9.512 1.00 84.25 86 GLY A C 1
ATOM 659 O O . GLY A 1 86 ? 4.256 6.853 9.039 1.00 84.25 86 GLY A O 1
ATOM 660 N N . ASN A 1 87 ? 6.214 5.768 9.260 1.00 80.81 87 ASN A N 1
ATOM 661 C CA . ASN A 1 87 ? 5.808 4.612 8.462 1.00 80.81 87 ASN A CA 1
ATOM 662 C C . ASN A 1 87 ? 4.826 3.739 9.233 1.00 80.81 87 ASN A C 1
ATOM 664 O O . ASN A 1 87 ? 3.773 3.409 8.691 1.00 80.81 87 ASN A O 1
ATOM 668 N N . VAL A 1 88 ? 5.109 3.462 10.507 1.00 84.94 88 VAL A N 1
ATOM 669 C CA . VAL A 1 88 ? 4.194 2.704 11.374 1.00 84.94 88 VAL A CA 1
ATOM 670 C C . VAL A 1 88 ? 2.847 3.418 11.469 1.00 84.94 88 VAL A C 1
ATOM 672 O O . VAL A 1 88 ? 1.804 2.801 11.272 1.00 84.94 88 VAL A O 1
ATOM 675 N N . ASN A 1 89 ? 2.848 4.740 11.659 1.00 86.75 89 ASN A N 1
ATOM 676 C CA . ASN A 1 89 ? 1.611 5.528 11.701 1.00 86.75 89 ASN A CA 1
ATOM 677 C C . ASN A 1 89 ? 0.800 5.405 10.400 1.00 86.75 89 ASN A C 1
ATOM 679 O O . ASN A 1 89 ? -0.427 5.298 10.426 1.00 86.75 89 ASN A O 1
ATOM 683 N N . ARG A 1 90 ? 1.478 5.389 9.246 1.00 84.38 90 ARG A N 1
ATOM 684 C CA . ARG A 1 90 ? 0.836 5.226 7.937 1.00 84.38 90 ARG A CA 1
ATOM 685 C C . ARG A 1 90 ? 0.260 3.821 7.754 1.00 84.38 90 ARG A C 1
ATOM 687 O O . ARG A 1 90 ? -0.833 3.701 7.200 1.00 84.38 90 ARG A O 1
ATOM 694 N N . GLU A 1 91 ? 0.955 2.786 8.220 1.00 84.44 91 GLU A N 1
ATOM 695 C CA . GLU A 1 91 ? 0.466 1.402 8.185 1.00 84.44 91 GLU A CA 1
ATOM 696 C C . GLU A 1 91 ? -0.756 1.213 9.090 1.00 84.44 91 GLU A C 1
ATOM 698 O O . GLU A 1 91 ? -1.762 0.654 8.649 1.00 84.44 91 GLU A O 1
ATOM 703 N N . VAL A 1 92 ? -0.728 1.755 10.312 1.00 88.31 92 VAL A N 1
ATOM 704 C CA . VAL A 1 92 ? -1.867 1.676 11.238 1.00 88.31 92 VAL A CA 1
ATOM 705 C C . VAL A 1 92 ? -3.081 2.426 10.692 1.00 88.31 92 VAL A C 1
ATOM 707 O O . VAL A 1 92 ? -4.200 1.903 10.731 1.00 88.31 92 VAL A O 1
ATOM 710 N N . LEU A 1 93 ? -2.880 3.617 10.120 1.00 87.75 93 LEU A N 1
ATOM 711 C CA . LEU A 1 93 ? -3.959 4.367 9.480 1.00 87.75 93 LEU A CA 1
ATOM 712 C C . LEU A 1 93 ? -4.563 3.584 8.311 1.00 87.75 93 LEU A C 1
ATOM 714 O O . LEU A 1 93 ? -5.785 3.479 8.202 1.00 87.75 93 LEU A O 1
ATOM 718 N N . TRP A 1 94 ? -3.715 3.021 7.449 1.00 87.06 94 TRP A N 1
ATOM 719 C CA . TRP A 1 94 ? -4.159 2.213 6.320 1.00 87.06 94 TRP A CA 1
ATOM 720 C C . TRP A 1 94 ? -4.971 0.995 6.780 1.00 87.06 94 TRP A C 1
ATOM 722 O O . TRP A 1 94 ? -6.068 0.776 6.268 1.00 87.06 94 TRP A O 1
ATOM 732 N N . PHE A 1 95 ? -4.498 0.256 7.786 1.00 86.19 95 PHE A N 1
ATOM 733 C CA . PHE A 1 95 ? -5.204 -0.914 8.310 1.00 86.19 95 PHE A CA 1
ATOM 734 C C . PHE A 1 95 ? -6.547 -0.538 8.952 1.00 86.19 95 PHE A C 1
ATOM 736 O O . PHE A 1 95 ? -7.567 -1.176 8.692 1.00 86.19 95 PHE A O 1
ATOM 743 N N . THR A 1 96 ? -6.580 0.565 9.705 1.00 88.75 96 THR A N 1
ATOM 744 C CA . THR A 1 96 ? -7.812 1.114 10.293 1.00 88.75 96 THR A CA 1
ATOM 745 C C . THR A 1 96 ? -8.857 1.412 9.217 1.00 88.75 96 THR A C 1
ATOM 747 O O . THR A 1 96 ? -10.025 1.061 9.371 1.00 88.75 96 THR A O 1
ATOM 750 N N . GLN A 1 97 ? -8.447 2.006 8.091 1.00 86.31 97 GLN A N 1
ATOM 751 C CA . GLN A 1 97 ? -9.349 2.262 6.964 1.00 86.31 97 GLN A CA 1
ATOM 752 C C . GLN A 1 97 ? -9.905 0.971 6.352 1.00 86.31 97 GLN A C 1
ATOM 754 O O . GLN A 1 97 ? -11.061 0.949 5.935 1.00 86.31 97 GLN A O 1
ATOM 759 N N . GLN A 1 98 ? -9.120 -0.108 6.309 1.00 85.38 98 GLN A N 1
ATOM 760 C CA . GLN A 1 98 ? -9.598 -1.398 5.807 1.00 85.38 98 GLN A CA 1
ATOM 761 C C . GLN A 1 98 ? -10.652 -2.022 6.741 1.00 85.38 98 GLN A C 1
ATOM 763 O O . GLN A 1 98 ? -11.677 -2.498 6.254 1.00 85.38 98 GLN A O 1
ATOM 768 N N . LEU A 1 99 ? -10.466 -1.945 8.066 1.00 85.69 99 LEU A N 1
ATOM 769 C CA . LEU A 1 99 ? -11.474 -2.397 9.040 1.00 85.69 99 LEU A CA 1
ATOM 770 C C . LEU A 1 99 ? -12.776 -1.595 8.924 1.00 85.69 99 LEU A C 1
ATOM 772 O O . LEU A 1 99 ? -13.862 -2.168 8.890 1.00 85.69 99 LEU A O 1
ATOM 776 N N . ILE A 1 100 ? -12.668 -0.270 8.803 1.00 86.56 100 ILE A N 1
ATOM 777 C CA . ILE A 1 100 ? -13.828 0.613 8.627 1.00 86.56 100 ILE A CA 1
ATOM 778 C C . ILE A 1 100 ? -14.584 0.269 7.338 1.00 86.56 100 ILE A C 1
ATOM 780 O O . ILE A 1 100 ? -15.811 0.217 7.344 1.00 86.56 100 ILE A O 1
ATOM 784 N N . GLN A 1 101 ? -13.878 0.012 6.234 1.00 85.50 101 GLN A N 1
ATOM 785 C CA . GLN A 1 101 ? -14.518 -0.391 4.978 1.00 85.50 101 GLN A CA 1
ATOM 786 C C . GLN A 1 101 ? -15.265 -1.720 5.110 1.00 85.50 101 GLN A C 1
ATOM 788 O O . GLN A 1 101 ? -16.385 -1.828 4.615 1.00 85.50 101 GLN A O 1
ATOM 793 N N . ALA A 1 102 ? -14.689 -2.704 5.803 1.00 82.50 102 ALA A N 1
ATOM 794 C CA . ALA A 1 102 ? -15.341 -3.992 6.027 1.00 82.50 102 ALA A CA 1
ATOM 795 C C . ALA A 1 102 ? -16.593 -3.893 6.911 1.00 82.50 102 ALA A C 1
ATOM 797 O O . ALA A 1 102 ? -17.549 -4.633 6.701 1.00 82.50 102 ALA A O 1
ATOM 798 N N . LEU A 1 103 ? -16.634 -2.927 7.832 1.00 83.19 103 LEU A N 1
ATOM 799 C CA . LEU A 1 103 ? -17.814 -2.621 8.647 1.00 83.19 103 LEU A CA 1
ATOM 800 C C . LEU A 1 103 ? -18.941 -1.906 7.883 1.00 83.19 103 LEU A C 1
ATOM 802 O O . LEU A 1 103 ? -19.969 -1.594 8.476 1.00 83.19 103 LEU A O 1
ATOM 806 N N . GLY A 1 104 ? -18.779 -1.626 6.587 1.00 84.56 104 GLY A N 1
ATOM 807 C CA . GLY A 1 104 ? -19.757 -0.868 5.800 1.00 84.56 104 GLY A CA 1
ATOM 808 C C . GLY A 1 104 ? -19.485 0.638 5.756 1.00 84.56 104 GLY A C 1
ATOM 809 O O . GLY A 1 104 ? -20.320 1.399 5.273 1.00 84.56 104 GLY A O 1
ATOM 810 N N . GLY A 1 105 ? -18.308 1.077 6.207 1.00 85.62 105 GLY A N 1
ATOM 811 C CA . GLY A 1 105 ? -17.838 2.452 6.085 1.00 85.62 105 GLY A CA 1
ATOM 812 C C . GLY A 1 105 ? -17.844 3.242 7.393 1.00 85.62 105 GLY A C 1
ATOM 813 O O . GLY A 1 105 ? -18.152 2.744 8.475 1.00 85.62 105 GLY A O 1
ATOM 814 N N . LYS A 1 106 ? -17.452 4.516 7.280 1.00 83.25 106 LYS A N 1
ATOM 815 C CA . LYS A 1 106 ? -17.184 5.390 8.430 1.00 83.25 106 LY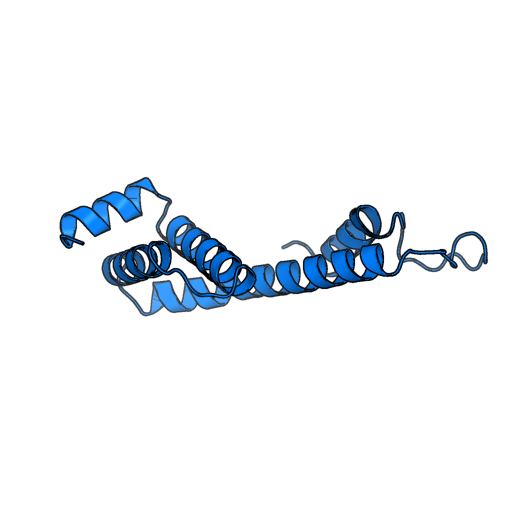S A CA 1
ATOM 816 C C . LYS A 1 106 ? -18.428 5.657 9.279 1.00 83.25 106 LYS A C 1
ATOM 818 O O . LYS A 1 106 ? -18.332 5.651 10.498 1.00 83.25 106 LYS A O 1
ATOM 823 N N . GLU A 1 107 ? -19.590 5.821 8.649 1.00 84.50 107 GLU A N 1
ATOM 824 C CA . GLU A 1 107 ? -20.854 6.091 9.349 1.00 84.50 107 GLU A CA 1
ATOM 825 C C . GLU A 1 107 ? -21.235 4.960 10.312 1.00 84.50 107 GLU A C 1
ATOM 827 O O . GLU A 1 107 ? -21.634 5.212 11.450 1.00 84.50 107 GLU A O 1
ATOM 832 N N . GLN A 1 108 ? -21.061 3.706 9.884 1.00 82.06 108 GLN A N 1
ATOM 833 C CA . GLN A 1 108 ? -21.361 2.547 10.719 1.00 82.06 108 GLN A CA 1
ATOM 834 C C . GLN A 1 108 ? -20.381 2.439 11.893 1.00 82.06 108 GLN A C 1
ATOM 836 O O . GLN A 1 108 ? -20.791 2.159 13.018 1.00 82.06 108 GLN A O 1
ATOM 841 N N . GLN A 1 109 ? -19.098 2.722 11.660 1.00 84.75 109 GLN A N 1
ATOM 842 C CA . GLN A 1 109 ? -18.091 2.729 12.718 1.00 84.75 109 GLN A CA 1
ATOM 843 C C . GLN A 1 109 ? -18.327 3.853 13.741 1.00 84.75 109 GLN A C 1
ATOM 845 O O . GLN A 1 109 ? -18.253 3.596 14.939 1.00 84.75 109 GLN A O 1
ATOM 850 N N . GLU A 1 110 ? -18.663 5.069 13.308 1.00 84.44 110 GLU A N 1
ATOM 851 C CA . GLU A 1 110 ? -18.997 6.189 14.205 1.00 84.44 110 GLU A CA 1
ATOM 852 C C . GLU A 1 110 ? -20.221 5.881 15.076 1.00 84.44 110 GLU A C 1
ATOM 854 O O . GLU A 1 110 ? -20.259 6.222 16.261 1.00 84.44 110 GLU A O 1
ATOM 859 N N . ARG A 1 111 ? -21.211 5.190 14.505 1.00 85.81 111 ARG A N 1
ATOM 860 C CA . ARG A 1 111 ? -22.407 4.764 15.227 1.00 85.81 111 ARG A CA 1
ATOM 861 C C . ARG A 1 111 ? -22.079 3.741 16.317 1.00 85.81 111 ARG A C 1
ATOM 863 O O . ARG A 1 111 ? -22.494 3.934 17.455 1.00 85.81 111 ARG A O 1
ATOM 870 N N . ILE A 1 112 ? -21.267 2.736 15.991 1.00 84.12 112 ILE A N 1
ATOM 871 C CA . ILE A 1 112 ? -20.765 1.737 16.948 1.00 84.12 112 ILE A CA 1
ATOM 872 C C . ILE A 1 112 ? -19.958 2.405 18.069 1.00 84.12 112 ILE A C 1
ATOM 874 O O . ILE A 1 112 ? -20.181 2.132 19.242 1.00 84.12 112 ILE A O 1
ATOM 878 N N . VAL A 1 113 ? -19.046 3.321 17.734 1.00 83.62 113 VAL A N 1
ATOM 879 C CA . VAL A 1 113 ? -18.236 4.049 18.728 1.00 83.62 113 VAL A CA 1
ATOM 880 C C . VAL A 1 113 ? -19.118 4.820 19.707 1.00 83.62 113 VAL A C 1
ATOM 882 O O . VAL A 1 113 ? -18.913 4.743 20.917 1.00 83.62 113 VAL A O 1
ATOM 885 N N . LYS A 1 114 ? -20.152 5.496 19.196 1.00 86.25 114 LYS A N 1
ATOM 886 C CA . LYS A 1 114 ? -21.118 6.224 20.021 1.00 86.25 114 LYS A CA 1
ATOM 887 C C . LYS A 1 114 ? -21.936 5.296 20.923 1.00 86.25 114 LYS A C 1
ATOM 889 O O . LYS A 1 114 ? -22.190 5.652 22.070 1.00 86.25 114 LYS A O 1
ATOM 894 N N . GLU A 1 115 ? -22.353 4.137 20.417 1.00 86.19 115 GLU A N 1
ATOM 895 C CA . GLU A 1 115 ? -23.096 3.128 21.187 1.00 86.19 115 GLU A CA 1
ATOM 896 C C . GLU A 1 115 ? -22.229 2.490 22.286 1.00 86.19 115 GLU A C 1
ATOM 898 O O . GLU A 1 115 ? -22.728 2.208 23.375 1.00 86.19 115 GLU A O 1
ATOM 903 N N . LEU A 1 11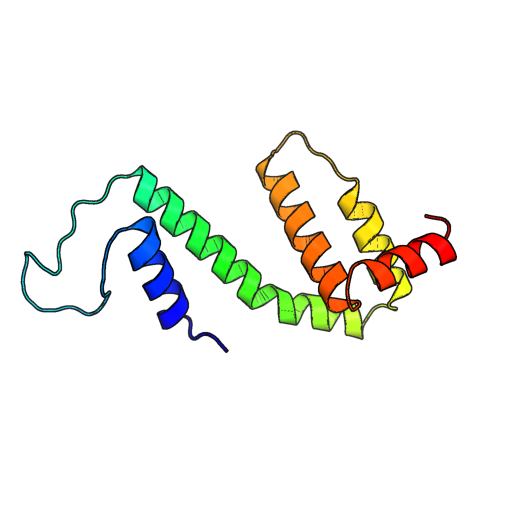6 ? -20.924 2.345 22.0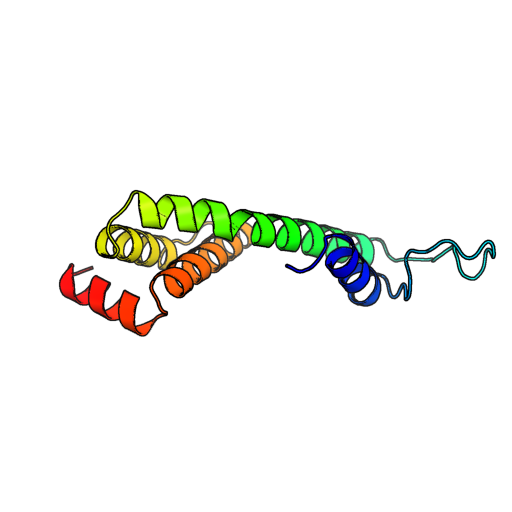45 1.00 83.44 116 LEU A N 1
ATOM 904 C CA . LEU A 1 116 ? -19.952 1.819 23.008 1.00 83.44 116 LEU A CA 1
ATOM 905 C C . LEU A 1 116 ? -19.380 2.877 23.969 1.00 83.44 116 LEU A C 1
ATOM 907 O O . LEU A 1 116 ? -18.687 2.516 24.920 1.00 83.44 116 LEU A O 1
ATOM 911 N N . GLY A 1 117 ? -19.661 4.165 23.745 1.00 83.06 117 GLY A N 1
ATOM 912 C CA . GLY A 1 117 ? -19.158 5.270 24.569 1.00 83.06 117 GLY A CA 1
ATOM 913 C C . GLY A 1 117 ? -17.642 5.479 24.475 1.00 83.06 117 GLY A C 1
ATOM 914 O O . GLY A 1 117 ? -17.025 5.867 25.470 1.00 83.06 117 GLY A O 1
ATOM 915 N N . LE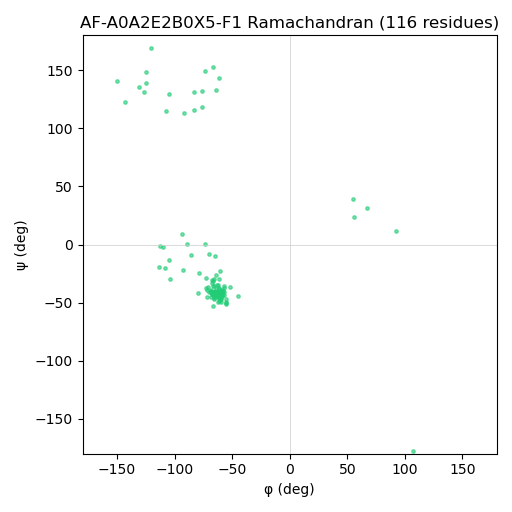U A 1 118 ? -17.055 5.176 23.313 1.00 76.50 118 LEU A N 1
ATOM 916 C CA . LEU A 1 118 ? -15.621 5.299 23.022 1.00 76.50 118 LEU A CA 1
ATOM 917 C C . LEU A 1 118 ? -15.256 6.626 22.344 1.00 76.50 118 LEU A C 1
ATOM 919 O O . LEU A 1 118 ? -16.147 7.264 21.738 1.00 76.50 118 LEU A O 1
#

Radius of gyration: 19.34 Å; Cα contacts (8 Å, |Δi|>4): 86; chains: 1; bounding box: 42×22×53 Å

Foldseek 3Di:
DQPLLNQLCVLCCPLVVQNDPDDPPDCVNNDGDGDPVSVVSSVVSSVVVVVVVCLVVVLVVVPVVDPLLVLLVVLVVLLPDDDPDPVVNVVSPVSSQSSQVVSVHDVSSVVSCVVVVD

Sequence (118 aa):
MKTINAIISKIAKQHLHIQTLKTRKRDCLDFHNVAVWEVGDALEAAYRAGQASNTPQMIETICDNLSPDAVGAIAARLHNTQTNDGNVNREVLWFTQQLIQALGGKEQQERIVKELGL

Mean predicted aligned error: 7.81 Å

Secondary structure (DSSP, 8-state):
---HHHHHHHHHHHHS--S--S--S-HHHH-----HHHHHHHHHHHHHHHHHHHHHHHHHHHHHHS-HHHHHHHHHHHHT---S-HHHHHHHHHHHHHHHHHTTSHHHHHHHHHHHT-

pLDDT: mean 87.28, std 7.64, range [47.81, 97.12]